Protein AF-Q63FQ0-F1 (afdb_monomer_lite)

Sequence (99 aa):
MYFAEYNTVQIGGGYIMKSEFAFKVFLVTTCLFIVYLYAFLVFSFYVPYVDLILFFGFIWAFVKAREGEKSIYRRITLCGTVVLVILYFFIMHDFWRGM

Secondary structure (DSSP, 8-state):
-HHHHTTEEEETTEEEEHHHHHHHHHHHHHHHHHHHHHHHHHH----HHHHHHHHHHHHHHHHHHHHS-S-HHHHHHHHHHHHHHHHHHHHHHHHHHH-

Structure (mmCIF, N/CA/C/O backbone):
data_AF-Q63FQ0-F1
#
_entry.id   AF-Q63FQ0-F1
#
loop_
_atom_site.group_PDB
_atom_site.id
_atom_site.type_symbol
_atom_site.label_atom_id
_atom_site.label_alt_id
_atom_site.label_comp_id
_atom_site.label_asym_id
_atom_site.label_entity_id
_atom_site.label_seq_id
_atom_site.pdbx_PDB_ins_code
_atom_site.Cartn_x
_atom_site.Cartn_y
_atom_site.Cartn_z
_atom_site.occupancy
_atom_site.B_iso_or_equiv
_atom_site.auth_seq_id
_atom_site.auth_comp_id
_atom_site.auth_asym_id
_atom_site.auth_atom_id
_atom_site.pdbx_PDB_model_num
ATOM 1 N N . MET A 1 1 ? -23.233 7.911 24.105 1.00 44.28 1 MET A N 1
ATOM 2 C CA . MET A 1 1 ? -23.118 8.885 22.995 1.00 44.28 1 MET A CA 1
ATOM 3 C C . MET A 1 1 ? -21.674 9.273 22.677 1.00 44.28 1 MET A C 1
ATOM 5 O O . MET A 1 1 ? -21.352 9.311 21.504 1.00 44.28 1 MET A O 1
ATOM 9 N N . TYR A 1 2 ? -20.778 9.426 23.659 1.00 44.16 2 TYR A N 1
ATOM 10 C CA . TYR A 1 2 ? -19.368 9.799 23.424 1.00 44.16 2 TYR A CA 1
ATOM 11 C C . TYR A 1 2 ? -18.496 8.798 22.637 1.00 44.16 2 TYR A C 1
ATOM 13 O O . TYR A 1 2 ? -17.465 9.186 22.110 1.00 44.16 2 TYR A O 1
ATOM 21 N N . PHE A 1 3 ? -18.877 7.521 22.521 1.00 45.56 3 PHE A N 1
ATOM 22 C CA . PHE A 1 3 ? -18.063 6.522 21.804 1.00 45.56 3 PHE A CA 1
ATOM 23 C C . PHE A 1 3 ? -18.146 6.619 20.271 1.00 45.56 3 PHE A C 1
ATOM 25 O O . PHE A 1 3 ? -17.207 6.220 19.589 1.00 45.56 3 PHE A O 1
ATOM 32 N N . ALA A 1 4 ? -19.245 7.147 19.723 1.00 49.94 4 ALA A N 1
ATOM 33 C CA . ALA A 1 4 ? -19.449 7.202 18.274 1.00 49.94 4 ALA A CA 1
ATOM 34 C C . ALA A 1 4 ? -18.587 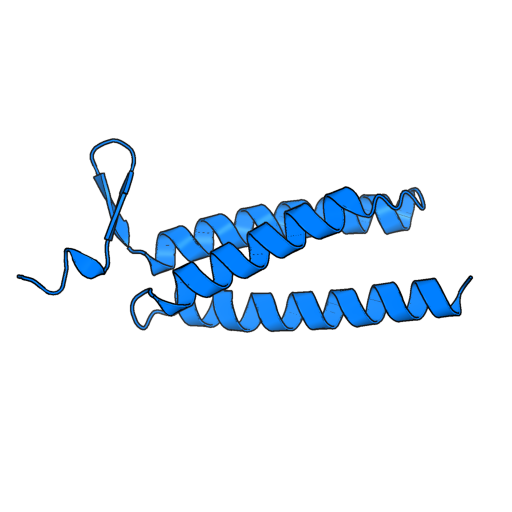8.289 17.606 1.00 49.94 4 ALA A C 1
ATOM 36 O O . ALA A 1 4 ? -18.046 8.073 16.526 1.00 49.94 4 ALA A O 1
ATOM 37 N N . GLU A 1 5 ? -18.387 9.421 18.283 1.00 52.09 5 GLU A N 1
ATOM 38 C CA . GLU A 1 5 ? -17.682 10.588 17.738 1.00 52.09 5 GLU A CA 1
ATOM 39 C C . GLU A 1 5 ? -16.184 10.312 17.505 1.00 52.09 5 GLU A C 1
ATOM 41 O O . GLU A 1 5 ? -15.623 10.705 16.483 1.00 52.09 5 GLU A O 1
ATOM 46 N N . TYR A 1 6 ? -15.550 9.518 18.378 1.00 55.53 6 TYR A N 1
ATOM 47 C CA . TYR A 1 6 ? -14.144 9.117 18.232 1.00 55.53 6 TYR A CA 1
ATOM 48 C C . TYR A 1 6 ? -13.897 8.067 17.142 1.00 55.53 6 TYR A C 1
ATOM 50 O O . TYR A 1 6 ? -12.749 7.904 16.725 1.00 55.53 6 TYR A O 1
ATOM 58 N N . ASN A 1 7 ? -14.927 7.359 16.670 1.00 60.16 7 ASN A N 1
ATOM 59 C CA . ASN A 1 7 ? -14.791 6.294 15.670 1.00 60.16 7 ASN A CA 1
ATOM 60 C C . ASN A 1 7 ? -15.168 6.721 14.254 1.00 60.16 7 ASN A C 1
ATOM 62 O O . ASN A 1 7 ? -15.018 5.926 13.327 1.00 60.16 7 ASN A O 1
ATOM 66 N N . THR A 1 8 ? -15.605 7.963 14.065 1.00 66.06 8 THR A N 1
ATOM 67 C CA . THR A 1 8 ? -16.026 8.480 12.762 1.00 66.06 8 THR A CA 1
ATOM 68 C C . THR A 1 8 ? -15.068 9.535 12.216 1.00 66.06 8 THR A C 1
ATOM 70 O O . THR A 1 8 ? -14.403 10.247 12.963 1.00 66.06 8 THR A O 1
ATOM 73 N N . VAL A 1 9 ? -14.965 9.614 10.893 1.00 69.88 9 VAL A N 1
ATOM 74 C CA . VAL A 1 9 ? -14.251 10.651 10.145 1.00 69.88 9 VAL A CA 1
ATOM 75 C C . VAL A 1 9 ? -15.300 11.472 9.405 1.00 69.88 9 VAL A C 1
ATOM 77 O O . VAL A 1 9 ? -16.141 10.905 8.706 1.00 69.88 9 VAL A O 1
ATOM 80 N N . GLN A 1 10 ? -15.256 12.794 9.558 1.00 72.31 10 GLN A N 1
ATOM 81 C CA . GLN A 1 10 ? -16.156 13.702 8.854 1.00 72.31 10 GLN A CA 1
ATOM 82 C C . GLN A 1 10 ? -15.619 13.958 7.442 1.00 72.31 10 GLN A C 1
ATOM 84 O O . GLN A 1 10 ? -14.506 14.461 7.284 1.00 72.31 10 GLN A O 1
ATOM 89 N N . ILE A 1 11 ? -16.388 13.594 6.414 1.00 70.44 11 ILE A N 1
ATOM 90 C CA . ILE A 1 11 ? -16.036 13.809 5.004 1.00 70.44 11 ILE A CA 1
ATOM 91 C C . ILE A 1 11 ? -17.273 14.336 4.280 1.00 70.44 11 ILE A C 1
ATOM 93 O O . ILE A 1 11 ? -18.298 13.662 4.245 1.00 70.44 11 ILE A O 1
ATOM 97 N N . GLY A 1 12 ? -17.181 15.545 3.714 1.00 57.38 12 GLY A N 1
ATOM 98 C CA . GLY A 1 12 ? -18.216 16.105 2.836 1.00 57.38 12 GLY A CA 1
ATOM 99 C C . GLY A 1 12 ? -19.624 16.124 3.444 1.00 57.38 12 GLY A C 1
ATOM 100 O O . GLY A 1 12 ? -20.551 15.593 2.846 1.00 57.38 12 GLY A O 1
ATOM 101 N N . GLY A 1 13 ? -19.785 16.686 4.646 1.00 70.69 13 GLY A N 1
ATOM 102 C CA . GLY A 1 13 ? -21.094 16.830 5.304 1.00 70.69 13 GLY A CA 1
ATOM 103 C C . GLY A 1 13 ? -21.659 15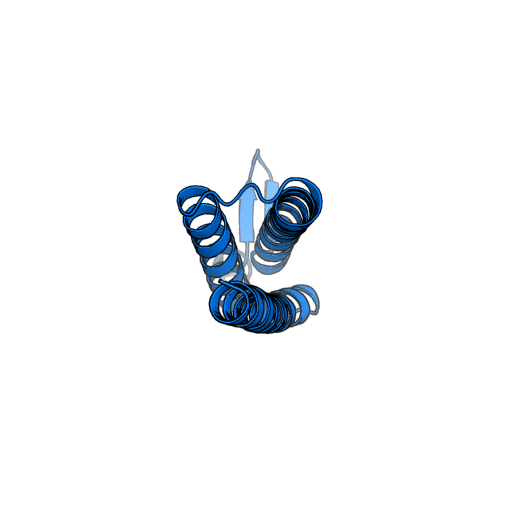.564 5.969 1.00 70.69 13 GLY A C 1
ATOM 104 O O . GLY A 1 13 ? -22.700 15.656 6.611 1.00 70.69 13 GLY A O 1
ATOM 105 N N . GLY A 1 14 ? -20.980 14.413 5.873 1.00 70.12 14 GLY A N 1
ATOM 106 C CA . GLY A 1 14 ? -21.371 13.155 6.524 1.00 70.12 14 GLY A CA 1
ATOM 107 C C . GLY A 1 14 ? -20.268 12.535 7.390 1.00 70.12 14 GLY A C 1
ATOM 108 O O . GLY A 1 14 ? -19.109 12.956 7.349 1.00 70.12 14 GLY A O 1
ATOM 109 N N . TYR A 1 15 ? -20.633 11.512 8.168 1.00 70.88 15 TYR A N 1
ATOM 110 C CA . TYR A 1 15 ? -19.730 10.754 9.039 1.00 70.88 15 TYR A CA 1
ATOM 111 C C . TYR A 1 15 ? -19.574 9.326 8.514 1.00 70.88 15 TYR A C 1
ATOM 113 O O . TYR A 1 15 ? -20.564 8.641 8.269 1.00 70.88 15 TYR A O 1
ATOM 121 N N . ILE A 1 16 ? -18.334 8.864 8.369 1.00 76.88 16 ILE A N 1
ATOM 122 C CA . ILE A 1 16 ? -18.005 7.476 8.008 1.00 76.88 16 ILE A CA 1
ATOM 123 C C . ILE A 1 16 ? -17.113 6.856 9.068 1.00 76.88 16 ILE A C 1
ATOM 125 O O . ILE A 1 16 ? -16.282 7.533 9.667 1.00 76.88 16 ILE A O 1
ATOM 129 N N . MET A 1 17 ? -17.257 5.553 9.293 1.00 75.38 17 MET A N 1
ATOM 130 C CA . MET A 1 17 ? -16.452 4.829 10.276 1.00 75.38 17 MET A CA 1
ATOM 131 C C . MET A 1 17 ? -14.966 4.867 9.887 1.00 75.38 17 MET A C 1
ATOM 133 O O . MET A 1 17 ? -14.602 4.664 8.727 1.00 75.38 17 MET A O 1
ATOM 137 N N . LYS A 1 18 ? -14.077 5.080 10.863 1.00 74.31 18 LYS A N 1
ATOM 138 C CA . LYS A 1 18 ? -12.617 5.130 10.671 1.00 74.31 18 LYS A CA 1
ATOM 139 C C . LYS A 1 18 ? -12.073 3.884 9.978 1.00 74.31 18 LYS A C 1
ATOM 141 O O . LYS A 1 18 ? -11.217 4.006 9.106 1.00 74.31 18 LYS A O 1
ATOM 146 N N . SER A 1 19 ? -12.584 2.702 10.326 1.00 71.69 19 SER A N 1
ATOM 147 C CA . SER A 1 19 ? -12.183 1.434 9.705 1.00 71.69 19 SER A CA 1
ATOM 148 C C . SER A 1 19 ? -12.627 1.318 8.246 1.00 71.69 19 SER A C 1
ATOM 150 O O . SER A 1 19 ? -11.896 0.760 7.433 1.00 71.69 19 SER A O 1
ATOM 152 N N . GLU A 1 20 ? -13.789 1.868 7.900 1.00 78.00 20 GLU A N 1
ATOM 153 C CA . GLU A 1 20 ? -14.310 1.877 6.532 1.00 78.00 20 GLU A CA 1
ATOM 154 C C . GLU A 1 20 ? -13.533 2.865 5.655 1.00 78.00 20 GLU A C 1
ATOM 156 O O . GLU A 1 20 ? -13.153 2.547 4.529 1.00 78.00 20 GLU A O 1
ATOM 161 N N . PHE A 1 21 ? -13.200 4.036 6.203 1.00 80.06 21 PHE A N 1
ATOM 162 C CA . PHE A 1 21 ? -12.302 4.982 5.547 1.00 80.06 21 PHE A CA 1
ATOM 163 C C . PHE A 1 21 ? -10.906 4.382 5.333 1.00 80.06 21 PHE A C 1
ATOM 165 O O . PHE A 1 21 ? -10.367 4.457 4.231 1.00 80.06 21 PHE A O 1
ATOM 172 N N . ALA A 1 22 ? -10.338 3.743 6.360 1.00 78.75 22 ALA A N 1
ATOM 173 C CA . ALA A 1 22 ? -9.043 3.074 6.267 1.00 78.75 22 ALA A CA 1
ATOM 174 C C . ALA A 1 22 ? -9.032 1.991 5.183 1.00 78.75 22 ALA A C 1
ATOM 176 O O . ALA A 1 22 ? -8.085 1.905 4.408 1.00 78.75 22 ALA A O 1
ATOM 177 N N . PHE A 1 23 ? -10.109 1.209 5.097 1.00 79.50 23 PHE A N 1
ATOM 178 C CA . PHE A 1 23 ? -10.267 0.179 4.081 1.00 79.50 23 PHE A CA 1
ATOM 179 C C . PHE A 1 23 ? -10.384 0.759 2.668 1.00 79.50 23 PHE A C 1
ATOM 181 O O . PHE A 1 23 ? -9.770 0.233 1.745 1.00 79.50 23 PHE A O 1
ATOM 188 N N . LYS A 1 24 ? -11.100 1.875 2.484 1.00 84.25 24 LYS A N 1
ATOM 189 C CA . LYS A 1 24 ? -11.141 2.574 1.188 1.00 84.25 24 LYS A CA 1
ATOM 190 C C . LYS A 1 24 ? -9.761 3.069 0.763 1.00 84.25 24 LYS A C 1
ATOM 192 O O . LYS A 1 24 ? -9.375 2.852 -0.381 1.00 84.25 24 LYS A O 1
ATOM 197 N N . VAL A 1 25 ? -9.010 3.688 1.677 1.00 84.06 25 VAL A N 1
ATOM 198 C CA . VAL A 1 25 ? -7.630 4.120 1.398 1.00 84.06 25 VAL A CA 1
ATOM 199 C C . VAL A 1 25 ? -6.761 2.914 1.050 1.00 84.06 25 VAL A C 1
ATOM 201 O O . VAL A 1 25 ? -6.088 2.937 0.027 1.00 84.06 25 VAL A O 1
ATOM 204 N N . PHE A 1 26 ? -6.848 1.839 1.838 1.00 83.62 26 PHE A N 1
ATOM 205 C CA . PHE A 1 26 ? -6.138 0.590 1.577 1.00 83.62 26 PHE A CA 1
ATOM 206 C C . PHE A 1 26 ? -6.425 0.047 0.175 1.00 83.62 26 PHE A C 1
ATOM 208 O O . PHE A 1 26 ? -5.487 -0.208 -0.566 1.00 83.62 26 PHE A O 1
ATOM 215 N N . LEU A 1 27 ? -7.696 -0.060 -0.225 1.00 84.94 27 LEU A N 1
ATOM 216 C CA . LEU A 1 27 ? -8.075 -0.550 -1.552 1.00 84.94 27 LEU A CA 1
ATOM 217 C C . LEU A 1 27 ? -7.486 0.296 -2.682 1.00 84.94 27 LEU A C 1
ATOM 219 O O . LEU A 1 27 ? -6.981 -0.257 -3.657 1.00 84.94 27 LEU A O 1
ATOM 223 N N . VAL A 1 28 ? -7.529 1.626 -2.556 1.00 88.06 28 VAL A N 1
ATOM 224 C CA . VAL A 1 28 ? -6.956 2.529 -3.564 1.00 88.06 28 VAL A CA 1
ATOM 225 C C . VAL A 1 28 ? -5.441 2.349 -3.640 1.00 88.06 28 VAL A C 1
ATOM 227 O O . VAL A 1 28 ? -4.903 2.188 -4.734 1.00 88.06 28 VAL A O 1
ATOM 230 N N . THR A 1 29 ? -4.752 2.313 -2.496 1.00 86.00 29 THR A N 1
ATOM 231 C CA . THR A 1 29 ? -3.299 2.104 -2.454 1.00 86.00 29 THR A CA 1
ATOM 232 C C . THR A 1 29 ? -2.909 0.728 -2.996 1.00 86.00 29 THR A C 1
ATOM 234 O O . THR A 1 29 ? -1.968 0.634 -3.776 1.00 86.00 29 THR A O 1
ATOM 237 N N . THR A 1 30 ? -3.652 -0.333 -2.668 1.00 85.38 30 THR A N 1
ATOM 238 C CA . THR A 1 30 ? -3.436 -1.679 -3.219 1.00 85.38 30 THR A CA 1
ATOM 239 C C . THR A 1 30 ? -3.655 -1.713 -4.728 1.00 85.38 30 THR A C 1
ATOM 241 O O . THR A 1 30 ? -2.868 -2.329 -5.436 1.00 85.38 30 THR A O 1
ATOM 244 N N . CYS A 1 31 ? -4.684 -1.037 -5.241 1.00 88.69 31 CYS A N 1
ATOM 245 C CA . CYS A 1 31 ? -4.930 -0.964 -6.680 1.00 88.69 31 CYS A CA 1
ATOM 246 C C . CYS A 1 31 ? -3.765 -0.274 -7.408 1.00 88.69 31 CYS A C 1
ATOM 248 O O . CYS A 1 31 ? -3.231 -0.818 -8.373 1.00 88.69 31 CYS A O 1
ATOM 250 N N . LEU A 1 32 ? -3.302 0.870 -6.890 1.00 87.94 32 LEU A N 1
ATOM 251 C CA . LEU A 1 32 ? -2.125 1.56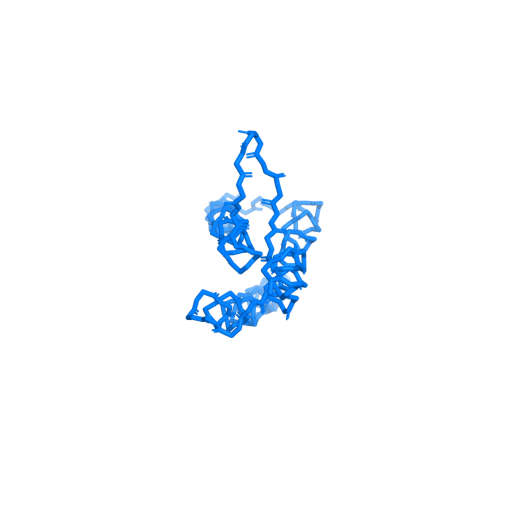6 -7.420 1.00 87.94 32 LEU A CA 1
ATOM 252 C C . LEU A 1 32 ? -0.863 0.699 -7.345 1.00 87.94 32 LEU A C 1
ATOM 254 O O . LEU A 1 32 ? -0.090 0.670 -8.298 1.00 87.94 32 LEU A O 1
ATOM 258 N N . PHE A 1 33 ? -0.681 -0.046 -6.252 1.00 86.12 33 PHE A N 1
ATOM 259 C CA . PHE A 1 33 ? 0.430 -0.979 -6.095 1.00 86.12 33 PHE A CA 1
ATOM 260 C C . PHE A 1 33 ? 0.400 -2.096 -7.143 1.00 86.12 33 PHE A C 1
ATOM 262 O O . PHE A 1 33 ? 1.431 -2.389 -7.732 1.00 86.12 33 PHE A O 1
ATOM 269 N N . ILE A 1 34 ? -0.767 -2.681 -7.433 1.00 86.38 34 ILE A N 1
ATOM 270 C CA . ILE A 1 34 ? -0.908 -3.720 -8.468 1.00 86.38 34 ILE A CA 1
ATOM 271 C C . ILE A 1 34 ? -0.571 -3.160 -9.854 1.00 86.38 34 ILE A C 1
ATOM 273 O O . ILE A 1 34 ? 0.158 -3.800 -10.609 1.00 86.38 34 ILE A O 1
ATOM 277 N N . VAL A 1 35 ? -1.067 -1.963 -10.187 1.00 88.88 35 VAL A N 1
ATOM 278 C CA . VAL A 1 35 ? -0.759 -1.306 -11.469 1.00 88.88 35 VAL A CA 1
ATOM 279 C C . VAL A 1 35 ? 0.738 -1.007 -11.582 1.00 88.88 35 VAL A C 1
ATOM 281 O O . VAL A 1 35 ? 1.334 -1.263 -12.627 1.00 88.88 35 VAL A O 1
ATOM 284 N N . TYR A 1 36 ? 1.359 -0.515 -10.508 1.00 85.81 36 TYR A N 1
ATOM 285 C CA . TYR A 1 36 ? 2.797 -0.263 -10.471 1.00 85.81 36 TYR A CA 1
ATOM 286 C C . TYR A 1 36 ? 3.609 -1.554 -10.612 1.00 85.81 36 TYR A C 1
ATOM 288 O O . TYR A 1 36 ? 4.527 -1.613 -11.421 1.00 85.81 36 TYR A O 1
ATOM 296 N N . LEU A 1 37 ? 3.226 -2.613 -9.901 1.00 83.12 37 LEU A N 1
ATOM 297 C CA . LEU A 1 37 ? 3.869 -3.924 -9.969 1.00 83.12 37 LEU A CA 1
ATOM 298 C C . LEU A 1 37 ? 3.757 -4.535 -11.372 1.00 83.12 37 LEU A C 1
ATOM 300 O O . LEU A 1 37 ? 4.723 -5.101 -11.875 1.00 83.12 37 LEU A O 1
ATOM 304 N N . TYR A 1 38 ? 2.617 -4.362 -12.045 1.00 84.25 38 TYR A N 1
ATOM 305 C CA . TYR A 1 38 ? 2.463 -4.740 -13.450 1.00 84.25 38 TYR A CA 1
ATOM 306 C C . TYR A 1 38 ? 3.404 -3.943 -14.362 1.00 84.25 38 TYR A C 1
ATOM 308 O O . TYR A 1 38 ? 4.098 -4.528 -15.191 1.00 84.25 38 TYR A O 1
ATOM 316 N N . ALA A 1 39 ? 3.466 -2.618 -14.195 1.00 84.31 39 ALA A N 1
ATOM 317 C CA . ALA A 1 39 ? 4.354 -1.773 -14.987 1.00 84.31 39 ALA A CA 1
ATOM 318 C C . ALA A 1 39 ? 5.833 -2.134 -14.772 1.00 84.31 39 ALA A C 1
ATOM 320 O O . ALA A 1 39 ? 6.597 -2.224 -15.733 1.00 84.31 39 ALA A O 1
ATOM 321 N N . PHE A 1 40 ? 6.213 -2.413 -13.527 1.00 81.50 40 PHE A N 1
ATOM 322 C CA . PHE A 1 40 ? 7.539 -2.887 -13.161 1.00 81.50 40 PHE A CA 1
ATOM 323 C C . PHE A 1 40 ? 7.871 -4.230 -13.827 1.00 81.50 40 PHE A C 1
ATOM 325 O O . PHE A 1 40 ? 8.927 -4.352 -14.437 1.00 81.50 40 PHE A O 1
ATOM 332 N N . LEU A 1 41 ? 6.970 -5.219 -13.783 1.00 80.00 41 LEU A N 1
ATOM 333 C CA . LEU A 1 41 ? 7.219 -6.539 -14.379 1.00 80.00 41 LEU A CA 1
ATOM 334 C C . LEU A 1 41 ? 7.261 -6.516 -15.914 1.00 80.00 41 LEU A C 1
ATOM 336 O O . LEU A 1 41 ? 8.078 -7.213 -16.507 1.00 80.00 41 LEU A O 1
ATOM 340 N N . VAL A 1 42 ? 6.384 -5.743 -16.563 1.00 83.94 42 VAL A N 1
ATOM 341 C CA . VAL A 1 42 ? 6.249 -5.746 -18.032 1.00 83.94 42 VAL A CA 1
ATOM 342 C C . VAL A 1 42 ? 7.247 -4.814 -18.712 1.00 83.94 42 VAL A C 1
ATOM 344 O O . VAL A 1 42 ? 7.771 -5.150 -19.770 1.00 83.94 42 VAL A O 1
ATOM 347 N N . PHE A 1 43 ? 7.512 -3.648 -18.123 1.00 81.62 43 PHE A N 1
ATOM 348 C CA . PHE A 1 43 ? 8.364 -2.622 -18.729 1.00 81.62 43 PHE A CA 1
ATOM 349 C C . PHE A 1 43 ? 9.730 -2.486 -18.044 1.00 81.62 43 PHE A C 1
ATOM 351 O O . PHE A 1 43 ? 10.505 -1.614 -18.431 1.00 81.62 43 PHE A O 1
ATOM 358 N N . SER A 1 44 ? 10.022 -3.295 -17.014 1.00 76.06 44 SER A N 1
ATOM 359 C CA . SER A 1 44 ? 11.219 -3.164 -16.159 1.00 76.06 44 SER A CA 1
ATOM 360 C C . SER A 1 44 ? 11.410 -1.744 -15.605 1.00 76.06 44 SER A C 1
ATOM 362 O O . SER A 1 44 ? 12.524 -1.308 -15.320 1.00 76.06 44 SER A O 1
ATOM 364 N N . PHE A 1 45 ? 10.310 -0.997 -15.469 1.00 76.69 45 PHE A N 1
ATOM 365 C CA . PHE A 1 45 ? 10.331 0.404 -15.081 1.00 76.69 45 PHE A CA 1
ATOM 366 C C . PHE A 1 45 ? 10.247 0.522 -13.560 1.00 76.69 45 PHE A C 1
ATOM 368 O O . PHE A 1 45 ? 9.165 0.481 -12.976 1.00 76.69 45 PHE A O 1
ATOM 375 N N . TYR A 1 46 ? 11.412 0.644 -12.924 1.00 78.25 46 TYR A N 1
ATOM 376 C CA . TYR A 1 46 ? 11.538 0.821 -11.480 1.00 78.25 46 TYR A CA 1
ATOM 377 C C . TYR A 1 46 ? 11.703 2.296 -11.118 1.00 78.25 46 TYR A C 1
ATOM 379 O O . TYR A 1 46 ? 12.657 2.945 -11.552 1.00 78.25 46 TYR A O 1
ATOM 387 N N . VAL A 1 47 ? 10.795 2.822 -10.293 1.00 82.19 47 VAL A N 1
ATOM 388 C CA . VAL A 1 47 ? 10.868 4.198 -9.792 1.00 82.19 47 VAL A CA 1
ATOM 389 C C . VAL A 1 47 ? 10.790 4.185 -8.264 1.00 82.19 47 VAL A C 1
ATOM 391 O O . VAL A 1 47 ? 9.690 4.178 -7.711 1.00 82.19 47 VAL A O 1
ATOM 394 N N . PRO A 1 48 ? 11.927 4.294 -7.555 1.00 76.81 48 PRO A N 1
ATOM 395 C CA . PRO A 1 48 ? 11.967 4.156 -6.095 1.00 76.81 48 PRO A CA 1
ATOM 396 C C . PRO A 1 48 ? 11.111 5.195 -5.347 1.00 76.81 48 PRO A C 1
ATOM 398 O O . PRO A 1 48 ? 10.666 4.964 -4.225 1.00 76.81 48 PRO A O 1
ATOM 401 N N . TYR A 1 49 ? 10.839 6.352 -5.959 1.00 80.25 49 TYR A N 1
ATOM 402 C CA . TYR A 1 49 ? 9.942 7.360 -5.385 1.00 80.25 49 TYR A CA 1
ATOM 403 C C . TYR A 1 49 ? 8.478 6.901 -5.328 1.00 80.25 49 TYR A C 1
ATOM 405 O O . TYR A 1 49 ? 7.754 7.290 -4.412 1.00 80.25 49 TYR A O 1
ATOM 413 N N . VAL A 1 50 ? 8.036 6.072 -6.279 1.00 83.25 50 VAL A N 1
ATOM 414 C CA . VAL A 1 50 ? 6.673 5.523 -6.295 1.00 83.25 50 VAL A CA 1
ATOM 415 C C . VAL A 1 50 ? 6.504 4.518 -5.159 1.00 83.25 50 VAL A C 1
ATOM 417 O O . VAL A 1 50 ? 5.488 4.552 -4.463 1.00 83.25 50 VAL A O 1
ATOM 420 N N . ASP A 1 51 ? 7.532 3.711 -4.894 1.00 79.25 51 ASP A N 1
ATOM 421 C CA . ASP A 1 51 ? 7.560 2.786 -3.760 1.00 79.25 51 ASP A CA 1
ATOM 422 C C . ASP A 1 51 ? 7.396 3.510 -2.420 1.00 79.25 51 ASP A C 1
ATOM 424 O O . ASP A 1 51 ? 6.586 3.093 -1.593 1.00 79.25 51 ASP A O 1
ATOM 428 N N . LEU A 1 52 ? 8.070 4.649 -2.220 1.00 82.75 52 LEU A N 1
ATOM 429 C CA . LEU A 1 52 ? 7.913 5.465 -1.007 1.00 82.75 52 LEU A CA 1
ATOM 430 C C . LEU A 1 52 ? 6.480 5.993 -0.830 1.00 82.75 52 LEU A C 1
ATOM 432 O O . LEU A 1 52 ? 5.946 5.962 0.281 1.00 82.75 52 LEU A O 1
ATOM 436 N N . ILE A 1 53 ? 5.841 6.452 -1.912 1.00 86.94 53 ILE A N 1
ATOM 437 C CA . ILE A 1 53 ? 4.4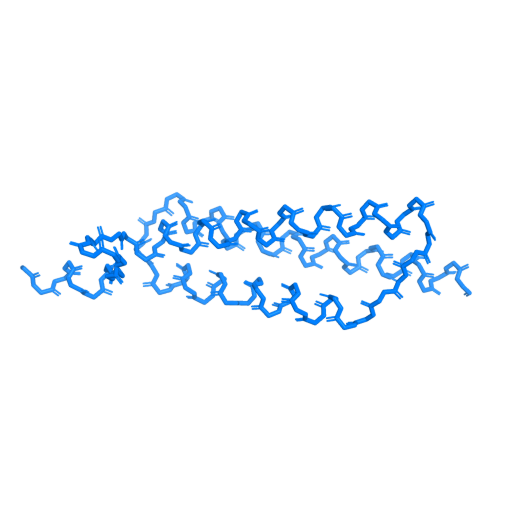56 6.951 -1.883 1.00 86.94 53 ILE A CA 1
ATOM 438 C C . ILE A 1 53 ? 3.487 5.820 -1.523 1.00 86.94 53 ILE A C 1
ATOM 440 O O . ILE A 1 53 ? 2.613 5.995 -0.670 1.00 86.94 53 ILE A O 1
ATOM 444 N N . LEU A 1 54 ? 3.653 4.649 -2.143 1.00 85.19 54 LEU A N 1
ATOM 445 C CA . LEU A 1 54 ? 2.834 3.471 -1.864 1.00 85.19 54 LEU A CA 1
ATOM 446 C C . LEU A 1 54 ? 3.033 2.994 -0.422 1.00 85.19 54 LEU A C 1
ATOM 448 O O . LEU A 1 54 ? 2.055 2.728 0.276 1.00 85.19 54 LEU A O 1
ATOM 452 N N . PHE A 1 55 ? 4.277 2.973 0.061 1.00 82.19 55 PHE A N 1
ATOM 453 C CA . PHE A 1 55 ? 4.602 2.602 1.435 1.00 82.19 55 PHE A CA 1
ATOM 454 C C . PHE A 1 55 ? 3.957 3.551 2.450 1.00 82.19 55 PHE A C 1
ATOM 456 O O . PHE A 1 55 ? 3.345 3.100 3.420 1.00 82.19 55 PHE A O 1
ATOM 463 N N . PHE A 1 56 ? 4.005 4.862 2.196 1.00 85.38 56 PHE A N 1
ATOM 464 C CA . PHE A 1 56 ? 3.316 5.847 3.025 1.00 85.38 56 PHE A CA 1
ATOM 465 C C . PHE A 1 56 ? 1.796 5.630 3.024 1.00 85.38 56 PHE A C 1
ATOM 467 O O . PHE A 1 56 ? 1.174 5.641 4.087 1.00 85.38 56 PHE A O 1
ATOM 474 N N . GLY A 1 57 ? 1.198 5.359 1.858 1.00 84.31 57 GLY A N 1
ATOM 475 C CA . GLY A 1 57 ? -0.226 5.035 1.737 1.00 84.31 57 GLY A CA 1
ATOM 476 C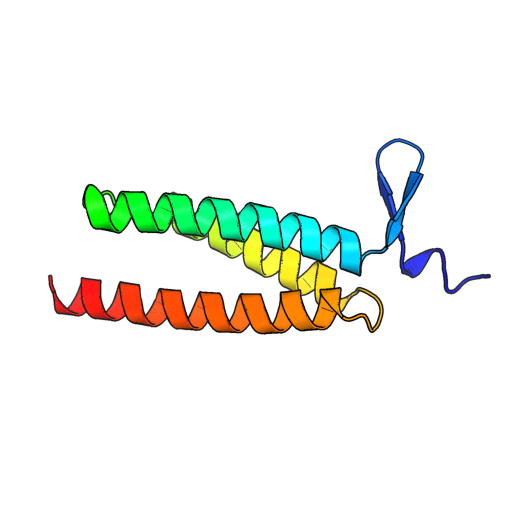 C . GLY A 1 57 ? -0.626 3.794 2.543 1.00 84.31 57 GLY A C 1
ATOM 477 O O . GLY A 1 57 ? -1.624 3.818 3.267 1.00 84.31 57 GLY A O 1
ATOM 478 N N . PHE A 1 58 ? 0.187 2.736 2.494 1.00 83.38 58 PHE A N 1
ATOM 479 C CA . PHE A 1 58 ? -0.037 1.509 3.256 1.00 83.38 58 PHE A CA 1
ATOM 480 C C . PHE A 1 58 ? 0.104 1.716 4.765 1.00 83.38 58 PHE A C 1
ATOM 482 O O . PHE A 1 58 ? -0.764 1.273 5.518 1.00 83.38 58 PHE A O 1
ATOM 489 N N . ILE A 1 59 ? 1.141 2.430 5.220 1.00 84.12 59 ILE A N 1
ATOM 490 C CA . ILE A 1 59 ? 1.306 2.780 6.640 1.00 84.12 59 ILE A CA 1
ATOM 491 C C . ILE A 1 59 ? 0.117 3.607 7.120 1.00 84.12 59 ILE A C 1
ATOM 493 O O . ILE A 1 59 ? -0.444 3.330 8.180 1.00 84.12 59 ILE A O 1
ATOM 497 N N . TRP A 1 60 ? -0.300 4.601 6.338 1.00 83.19 60 TRP A N 1
ATOM 498 C CA . TRP A 1 60 ? -1.428 5.453 6.686 1.00 83.19 60 TRP A CA 1
ATOM 499 C C . TRP A 1 60 ? -2.725 4.652 6.821 1.00 83.19 60 TRP A C 1
ATOM 501 O O . TRP A 1 60 ? -3.435 4.778 7.823 1.00 83.19 60 TRP A O 1
ATOM 511 N N . ALA A 1 61 ? -3.010 3.777 5.852 1.00 81.00 61 ALA A N 1
ATOM 512 C CA . ALA A 1 61 ? -4.156 2.877 5.898 1.00 81.00 61 ALA A CA 1
ATOM 513 C C . ALA A 1 61 ? -4.095 1.932 7.109 1.00 81.00 61 ALA A C 1
ATOM 515 O O . ALA A 1 61 ? -5.101 1.734 7.790 1.00 81.00 61 ALA A O 1
ATOM 516 N N . PHE A 1 62 ? -2.912 1.406 7.434 1.00 81.12 62 PHE A N 1
ATOM 517 C CA . PHE A 1 62 ? -2.691 0.542 8.591 1.00 81.12 62 PHE A CA 1
ATOM 518 C C . PHE A 1 62 ? -2.941 1.266 9.920 1.00 81.12 62 PHE A C 1
ATOM 520 O O . PHE A 1 62 ? -3.656 0.746 10.779 1.00 81.12 62 PHE A O 1
ATOM 527 N N . VAL A 1 63 ? -2.394 2.475 10.093 1.00 81.56 63 VAL A N 1
ATOM 528 C CA . VAL A 1 63 ? -2.581 3.298 11.301 1.00 81.56 63 VAL A CA 1
ATOM 529 C C . VAL A 1 63 ? -4.056 3.654 11.476 1.00 81.56 63 VAL A C 1
ATOM 531 O O . VAL A 1 63 ? -4.633 3.367 12.526 1.00 81.56 63 VAL A O 1
ATOM 534 N N . LYS A 1 64 ? -4.703 4.161 10.417 1.00 78.50 64 LYS A N 1
ATOM 535 C CA . LYS A 1 64 ? -6.143 4.469 10.408 1.00 78.50 64 LYS A CA 1
ATOM 536 C C . LYS A 1 64 ? -7.005 3.240 10.699 1.00 78.50 64 LYS A C 1
ATOM 538 O O . LYS A 1 64 ? -7.999 3.346 11.414 1.00 78.50 64 LYS A O 1
ATOM 543 N N . ALA A 1 65 ? -6.638 2.068 10.177 1.00 79.12 65 ALA A N 1
ATOM 544 C CA . ALA A 1 65 ? -7.351 0.828 10.464 1.00 79.12 65 ALA A CA 1
ATOM 545 C C . ALA A 1 65 ? -7.193 0.431 11.934 1.00 79.12 65 ALA A C 1
ATOM 547 O O . ALA A 1 65 ? -8.166 -0.002 12.550 1.00 79.12 65 ALA A O 1
ATOM 548 N N . ARG A 1 66 ? -5.998 0.603 12.515 1.00 78.06 66 ARG A N 1
ATOM 549 C CA . ARG A 1 66 ? -5.723 0.290 13.925 1.00 78.06 66 ARG A CA 1
ATOM 550 C C . ARG A 1 66 ? -6.529 1.150 14.893 1.00 78.06 66 ARG A C 1
ATOM 552 O O . ARG A 1 66 ? -7.013 0.620 15.889 1.00 78.06 66 ARG A O 1
ATOM 559 N N . GLU A 1 67 ? -6.676 2.435 14.585 1.00 77.25 67 GLU A N 1
ATOM 560 C CA . GLU A 1 67 ? -7.514 3.377 15.338 1.00 77.25 67 GLU A CA 1
ATOM 561 C C . GLU A 1 67 ? -9.016 3.143 15.132 1.00 77.25 67 GLU A C 1
ATOM 563 O O . GLU A 1 67 ? -9.834 3.670 15.881 1.00 77.25 67 GLU A O 1
ATOM 568 N N . GLY A 1 68 ? -9.388 2.372 14.108 1.00 66.88 68 GLY A N 1
ATOM 569 C CA . GLY A 1 68 ? -10.768 2.029 13.805 1.00 66.88 68 GLY A CA 1
ATOM 570 C C . GLY A 1 68 ? -11.335 0.912 14.685 1.00 66.88 68 GLY A C 1
ATOM 571 O O . GLY A 1 68 ? -10.630 0.057 15.242 1.00 66.88 68 GLY A O 1
ATOM 572 N N . GLU A 1 69 ? -12.664 0.881 14.755 1.00 75.31 69 GLU A N 1
ATOM 573 C CA . GLU A 1 69 ? -13.414 -0.112 15.518 1.00 75.31 69 GLU A CA 1
ATOM 574 C C . GLU A 1 69 ? -13.089 -1.555 15.105 1.00 75.31 69 GLU A C 1
ATOM 576 O O . GLU A 1 69 ? -12.722 -1.836 13.953 1.00 75.31 69 GLU A O 1
ATOM 581 N N . LYS A 1 70 ? -13.255 -2.500 16.045 1.00 71.06 70 LYS A N 1
ATOM 582 C CA . LYS A 1 70 ? -13.178 -3.941 15.763 1.00 71.06 70 LYS A CA 1
ATOM 583 C C . LYS A 1 70 ? -14.231 -4.290 14.707 1.00 71.06 70 LYS A C 1
ATOM 585 O O . LYS A 1 70 ? -15.401 -4.464 15.006 1.00 71.06 70 LYS A O 1
ATOM 590 N N . SER A 1 71 ? -13.782 -4.405 13.467 1.00 75.06 71 SER A N 1
ATOM 591 C CA . SER A 1 71 ? -14.611 -4.678 12.298 1.00 75.06 71 SER A CA 1
ATOM 592 C C . SER A 1 71 ? -13.858 -5.592 11.335 1.00 75.06 71 SER A C 1
ATOM 594 O O . SER A 1 71 ? -12.627 -5.710 11.394 1.00 75.06 71 SER A O 1
ATOM 596 N N . ILE A 1 72 ? -14.598 -6.242 10.438 1.00 77.12 72 ILE A N 1
ATOM 597 C CA . ILE A 1 72 ? -14.030 -7.105 9.393 1.00 77.12 72 ILE A CA 1
ATOM 598 C C . ILE A 1 72 ? -13.058 -6.294 8.518 1.00 77.12 72 ILE A C 1
ATOM 600 O O . ILE A 1 72 ? -11.936 -6.736 8.279 1.00 77.12 72 ILE A O 1
ATOM 604 N N . TYR A 1 73 ? -13.423 -5.056 8.169 1.00 74.62 73 TYR A N 1
ATOM 605 C CA . TYR A 1 73 ? -12.593 -4.118 7.405 1.00 74.62 73 TYR A CA 1
ATOM 606 C C . TYR A 1 73 ? -11.239 -3.836 8.054 1.00 74.62 73 TYR A C 1
ATOM 608 O O . TYR A 1 73 ? -10.214 -3.822 7.372 1.00 74.62 73 TYR A O 1
ATOM 616 N N . ARG A 1 74 ? -11.201 -3.689 9.386 1.00 79.44 74 ARG A N 1
ATOM 617 C CA . ARG A 1 74 ? -9.942 -3.531 10.120 1.00 79.44 74 ARG A CA 1
ATOM 618 C C . ARG A 1 74 ? -9.056 -4.764 9.979 1.00 79.44 74 ARG A C 1
ATOM 620 O O . ARG A 1 74 ? -7.867 -4.625 9.716 1.00 79.44 74 ARG A O 1
ATOM 627 N N . ARG A 1 75 ? -9.612 -5.968 10.159 1.00 80.00 75 ARG A N 1
ATOM 628 C CA . ARG A 1 75 ? -8.839 -7.215 10.023 1.00 80.00 75 ARG A CA 1
ATOM 629 C C . ARG A 1 75 ? -8.290 -7.382 8.612 1.00 80.00 75 ARG A C 1
ATOM 631 O O . ARG A 1 75 ? -7.111 -7.690 8.484 1.00 80.00 75 ARG A O 1
ATOM 638 N N . ILE A 1 76 ? -9.115 -7.145 7.593 1.00 82.31 76 ILE A N 1
ATOM 639 C CA . ILE A 1 76 ? -8.696 -7.237 6.190 1.00 82.31 76 ILE A CA 1
ATOM 640 C C . ILE A 1 76 ? -7.593 -6.223 5.900 1.00 82.31 76 ILE A C 1
ATOM 642 O O . ILE A 1 76 ? -6.573 -6.602 5.345 1.00 82.31 76 ILE A O 1
ATOM 646 N N . THR A 1 77 ? -7.752 -4.969 6.330 1.00 82.69 77 THR A N 1
ATOM 647 C CA . THR A 1 77 ? -6.743 -3.926 6.096 1.00 82.69 77 THR A CA 1
ATOM 648 C C . THR A 1 77 ? -5.421 -4.287 6.774 1.00 82.69 77 THR A C 1
ATOM 650 O O . THR A 1 77 ? -4.386 -4.322 6.121 1.00 82.69 77 THR A O 1
ATOM 653 N N . LEU A 1 78 ? -5.438 -4.644 8.064 1.00 82.12 78 LEU A N 1
ATOM 654 C CA . LEU A 1 78 ? -4.222 -5.014 8.799 1.00 82.12 78 LEU A CA 1
ATOM 655 C C . LEU A 1 78 ? -3.540 -6.254 8.201 1.00 82.12 78 LEU A C 1
ATOM 657 O O . LEU A 1 78 ? -2.337 -6.230 7.958 1.00 82.12 78 LEU A O 1
ATOM 661 N N . CYS A 1 79 ? -4.301 -7.323 7.942 1.00 84.31 79 CYS A N 1
ATOM 662 C CA . CYS A 1 79 ? -3.771 -8.561 7.369 1.00 84.31 79 CYS A CA 1
ATOM 663 C C . CYS A 1 79 ? -3.253 -8.332 5.943 1.00 84.31 79 CYS A C 1
ATOM 665 O O . CYS A 1 79 ? -2.141 -8.732 5.616 1.00 84.31 79 CYS A O 1
ATOM 667 N N . GLY A 1 80 ? -4.018 -7.609 5.127 1.00 82.06 80 GLY A N 1
ATOM 668 C CA . GLY A 1 80 ? -3.671 -7.278 3.752 1.00 82.06 80 GLY A CA 1
ATOM 669 C C . GLY A 1 80 ? -2.414 -6.421 3.650 1.00 82.06 80 GLY A C 1
ATOM 670 O O . GLY A 1 80 ? -1.588 -6.675 2.781 1.00 82.06 80 GLY A O 1
ATOM 671 N N . THR A 1 81 ? -2.212 -5.468 4.565 1.00 83.12 81 THR A N 1
ATOM 672 C CA . THR A 1 81 ? -0.988 -4.651 4.564 1.00 83.12 81 THR A CA 1
ATOM 673 C C . THR A 1 81 ? 0.239 -5.515 4.863 1.00 83.12 81 THR A C 1
ATOM 675 O O . THR A 1 81 ? 1.249 -5.397 4.180 1.00 83.12 81 THR A O 1
ATOM 678 N N . VAL A 1 82 ? 0.143 -6.436 5.831 1.00 83.50 82 VAL A N 1
ATOM 679 C CA . VAL A 1 82 ? 1.234 -7.375 6.154 1.00 83.50 82 VAL A CA 1
ATOM 680 C C . VAL A 1 82 ? 1.549 -8.287 4.967 1.00 83.50 82 VAL A C 1
ATOM 682 O O . VAL A 1 82 ? 2.713 -8.433 4.606 1.00 83.50 82 VAL A O 1
ATOM 685 N N . VAL A 1 83 ? 0.525 -8.862 4.330 1.00 85.69 83 VAL A N 1
ATOM 686 C CA . VAL A 1 83 ? 0.701 -9.724 3.150 1.00 85.69 83 VAL A CA 1
ATOM 687 C C . VAL A 1 83 ? 1.360 -8.962 1.997 1.00 85.69 83 VAL A C 1
ATOM 689 O O . VAL A 1 83 ? 2.283 -9.487 1.381 1.00 85.69 83 VAL A O 1
ATOM 692 N N . LEU A 1 84 ? 0.941 -7.721 1.732 1.00 84.56 84 LEU A N 1
ATOM 693 C CA . LEU A 1 84 ? 1.518 -6.895 0.667 1.00 84.56 84 LEU A CA 1
ATOM 694 C C . LEU A 1 84 ? 2.981 -6.534 0.932 1.00 84.56 84 LEU A C 1
ATOM 696 O O . LEU A 1 84 ? 3.789 -6.588 0.012 1.00 84.56 84 LEU A O 1
ATOM 700 N N . VAL A 1 85 ? 3.341 -6.224 2.180 1.00 80.94 85 VAL A N 1
ATOM 701 C CA . VAL A 1 85 ? 4.739 -5.955 2.555 1.00 80.94 85 VAL A CA 1
ATOM 702 C C . VAL A 1 85 ? 5.610 -7.197 2.359 1.00 80.94 85 VAL A C 1
ATOM 704 O O . VAL A 1 85 ? 6.712 -7.086 1.828 1.00 80.94 85 VAL A O 1
ATOM 707 N N . ILE A 1 86 ? 5.117 -8.382 2.738 1.00 84.25 86 ILE A N 1
ATOM 708 C CA . ILE A 1 86 ? 5.833 -9.646 2.511 1.00 84.25 86 ILE A CA 1
ATOM 709 C C . ILE A 1 86 ? 6.015 -9.891 1.009 1.00 84.25 86 ILE A C 1
ATOM 711 O O . ILE A 1 86 ? 7.130 -10.159 0.567 1.00 84.25 86 ILE A O 1
ATOM 715 N N . LEU A 1 87 ? 4.942 -9.760 0.223 1.00 83.19 87 LEU A N 1
ATOM 716 C CA . LEU A 1 87 ? 4.984 -9.936 -1.230 1.00 83.19 87 LEU A CA 1
ATOM 717 C C . LEU A 1 87 ? 5.995 -8.982 -1.882 1.00 83.19 87 LEU A C 1
ATOM 719 O O . LEU A 1 87 ? 6.791 -9.404 -2.715 1.00 83.19 87 LEU A O 1
ATOM 723 N N . TYR A 1 88 ? 6.001 -7.716 -1.461 1.00 80.19 88 TYR A N 1
ATOM 724 C CA . TYR A 1 88 ? 6.956 -6.718 -1.930 1.00 80.19 88 TYR A CA 1
ATOM 725 C C . TYR A 1 88 ? 8.409 -7.111 -1.625 1.00 80.19 88 TYR A C 1
ATOM 727 O O . TYR A 1 88 ? 9.262 -7.028 -2.506 1.00 80.19 88 TYR A O 1
ATOM 735 N N . PHE A 1 89 ? 8.688 -7.592 -0.407 1.00 80.25 89 PHE A N 1
ATOM 736 C CA . PHE A 1 89 ? 10.024 -8.060 -0.024 1.00 80.25 89 PHE A CA 1
ATOM 737 C C . PHE A 1 89 ? 10.515 -9.213 -0.899 1.00 80.25 89 PHE A C 1
ATOM 739 O O . PHE A 1 89 ? 11.671 -9.200 -1.311 1.00 80.25 89 PHE A O 1
ATOM 746 N N . PHE A 1 90 ? 9.652 -10.186 -1.206 1.00 82.00 90 PHE A N 1
ATOM 747 C CA . PHE A 1 90 ? 10.010 -11.294 -2.095 1.00 82.00 90 PHE A CA 1
ATOM 748 C C . PHE A 1 90 ? 10.343 -10.809 -3.507 1.00 82.00 90 PHE A C 1
ATOM 750 O O . PHE A 1 90 ? 11.384 -11.175 -4.044 1.00 82.00 90 PHE A O 1
ATOM 757 N N . ILE A 1 91 ? 9.514 -9.930 -4.075 1.00 77.75 91 ILE A N 1
ATOM 758 C CA . ILE A 1 91 ? 9.721 -9.406 -5.433 1.00 77.75 91 ILE A CA 1
ATOM 759 C C . ILE A 1 91 ? 11.011 -8.586 -5.518 1.00 77.75 91 ILE A C 1
ATOM 761 O O . ILE A 1 91 ? 11.798 -8.779 -6.441 1.00 77.75 91 ILE A O 1
ATOM 765 N N . MET A 1 92 ? 11.262 -7.708 -4.543 1.00 75.19 92 MET A N 1
ATOM 766 C CA . MET A 1 92 ? 12.500 -6.924 -4.501 1.00 75.19 92 MET A CA 1
ATOM 767 C C . MET A 1 92 ? 13.731 -7.796 -4.260 1.00 75.19 92 MET A C 1
ATOM 769 O O . MET A 1 92 ? 14.784 -7.533 -4.834 1.00 75.19 92 MET A O 1
ATOM 773 N N . HIS A 1 93 ? 13.615 -8.845 -3.445 1.00 75.81 93 HIS A N 1
ATOM 774 C CA . HIS A 1 93 ? 14.700 -9.795 -3.222 1.00 75.81 93 HIS A CA 1
ATOM 775 C C . HIS A 1 93 ? 15.047 -10.580 -4.494 1.00 75.81 93 HIS A C 1
ATOM 777 O O . HIS A 1 93 ? 16.225 -10.693 -4.825 1.00 75.81 93 HIS A O 1
ATOM 783 N N . ASP A 1 94 ? 14.051 -11.097 -5.219 1.00 70.25 94 ASP A N 1
ATOM 784 C CA . ASP A 1 94 ? 14.283 -11.793 -6.489 1.00 70.25 94 ASP A CA 1
ATOM 785 C C . ASP A 1 94 ? 14.828 -10.847 -7.564 1.00 70.25 94 ASP A C 1
ATOM 787 O O . ASP A 1 94 ? 15.746 -11.220 -8.293 1.00 70.25 94 ASP A O 1
ATOM 791 N N . PHE A 1 95 ? 14.350 -9.600 -7.615 1.00 67.25 95 PHE A N 1
ATOM 792 C CA . PHE A 1 95 ? 14.902 -8.587 -8.513 1.00 67.25 95 PHE A CA 1
ATOM 793 C C . PHE A 1 95 ? 16.363 -8.253 -8.181 1.00 67.25 95 PHE A C 1
ATOM 795 O O . PHE A 1 95 ? 17.196 -8.195 -9.079 1.00 67.25 95 PHE A O 1
ATOM 802 N N . TRP A 1 96 ? 16.708 -8.093 -6.899 1.00 63.28 96 TRP A N 1
ATOM 803 C CA . TRP A 1 96 ? 18.090 -7.833 -6.483 1.00 63.28 96 TRP A CA 1
ATOM 804 C C . TRP A 1 96 ? 18.996 -9.056 -6.695 1.00 63.28 96 TRP A C 1
ATOM 806 O O . TRP A 1 96 ? 20.153 -8.894 -7.054 1.00 63.28 96 TRP A O 1
ATOM 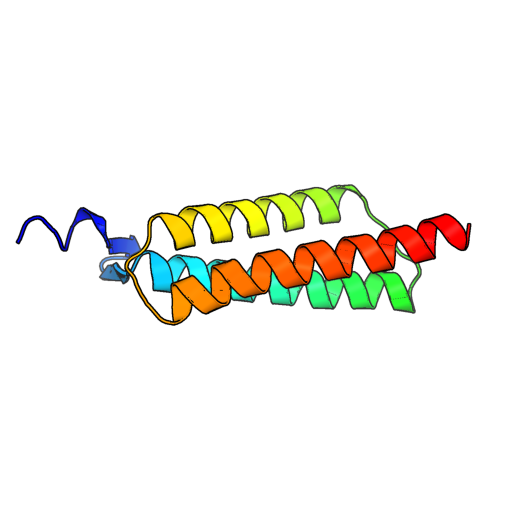816 N N . ARG A 1 97 ? 18.494 -10.290 -6.548 1.00 61.38 97 ARG A N 1
ATOM 817 C CA . ARG A 1 97 ? 19.261 -11.502 -6.908 1.00 61.38 97 ARG A CA 1
ATOM 818 C C . ARG A 1 97 ? 19.435 -11.699 -8.413 1.00 61.38 97 ARG A C 1
ATOM 820 O O . ARG A 1 97 ? 20.334 -12.441 -8.800 1.00 61.38 97 ARG A O 1
ATOM 827 N N . GLY A 1 98 ? 18.543 -11.138 -9.225 1.00 56.75 98 GLY A N 1
ATOM 828 C CA . GLY A 1 98 ? 18.568 -11.239 -10.684 1.00 56.75 98 GLY A CA 1
ATOM 829 C C . GLY A 1 98 ? 19.422 -10.177 -11.385 1.00 56.75 98 GLY A C 1
ATOM 830 O O . GLY A 1 98 ? 19.659 -10.321 -12.584 1.00 56.75 98 GLY A O 1
ATOM 831 N N . MET A 1 99 ? 19.866 -9.141 -10.660 1.00 50.34 99 MET A N 1
ATOM 832 C CA . MET A 1 99 ? 20.843 -8.140 -11.114 1.00 50.34 99 MET A CA 1
ATOM 833 C C . MET A 1 99 ? 22.279 -8.538 -10.780 1.00 50.34 99 MET A C 1
ATOM 835 O O . MET A 1 99 ? 22.503 -9.115 -9.692 1.00 50.34 99 MET A O 1
#

Radius of gyration: 16.04 Å; chains: 1; bounding box: 44×29×42 Å

pLDDT: mean 76.75, std 10.26, range [44.16, 88.88]

Foldseek 3Di:
DVVVVQQWDDDDNDTDGLLVVLLVLLVVLVVLVVVVVVCCVPVVDDDVVNVVVSLVSLVVSLVSLVSTDPDPSSVCSNVVSVVVVVVVVVVVVVVVVVD

Organism: Bacillus cereus (strain ZK / E33L) (NCBI:txid288681)